Protein AF-A0A227J2Z5-F1 (afdb_monomer_lite)

Organism: Vibrio parahaemolyticus (NCBI:txid670)

Foldseek 3Di:
DDPLLVLLLVCQVLVVLQPCQQVVLVVCCVVVVHDPVVSCVSNVSNVVRPVVVVVSVVVLVVDDDPVSVVSSNVSNVVNVVVVVVVVVPDDPPPPD

Secondary structure (DSSP, 8-state):
--TTHHHHHHHHHHHHHHHHHHHHHHHHHHHTT--GGGGHHHHHHHHSHHHHHHHHHHHHTT---HHHHHHHHHHHHHHHHHHHHHHHHSPP----

Structure (mmCIF, N/CA/C/O backbone):
data_AF-A0A227J2Z5-F1
#
_entry.id   AF-A0A227J2Z5-F1
#
loop_
_atom_site.group_PDB
_atom_site.id
_atom_site.type_symbol
_atom_site.label_atom_id
_atom_site.label_alt_id
_atom_site.label_comp_id
_atom_site.label_asym_id
_atom_site.label_entity_id
_atom_site.label_seq_id
_atom_site.pdbx_PDB_ins_code
_atom_site.Cartn_x
_atom_site.Cartn_y
_atom_site.Cartn_z
_atom_site.occupancy
_atom_site.B_iso_or_equiv
_atom_site.auth_seq_id
_atom_site.auth_comp_id
_atom_site.auth_asym_id
_atom_site.auth_atom_id
_atom_site.pdbx_PDB_model_num
ATOM 1 N N . HIS A 1 1 ? -21.338 2.542 4.306 1.00 66.06 1 HIS A N 1
ATOM 2 C CA . HIS A 1 1 ? -20.536 3.705 3.878 1.00 66.06 1 HIS A CA 1
ATOM 3 C C . HIS A 1 1 ? -19.774 4.252 5.080 1.00 66.06 1 HIS A C 1
ATOM 5 O O . HIS A 1 1 ? -20.230 5.197 5.706 1.00 66.06 1 HIS A O 1
ATOM 11 N N . ASN A 1 2 ? -18.662 3.614 5.454 1.00 89.44 2 ASN A N 1
ATOM 12 C CA . ASN A 1 2 ? -17.785 4.098 6.524 1.00 89.44 2 ASN A CA 1
ATOM 13 C C . ASN A 1 2 ? -16.476 4.573 5.859 1.00 89.44 2 ASN A C 1
ATOM 15 O O . ASN A 1 2 ? -15.878 3.781 5.125 1.00 89.44 2 ASN A O 1
ATOM 19 N N . PRO A 1 3 ? -16.052 5.838 6.049 1.00 94.00 3 PRO A N 1
ATOM 20 C CA . PRO A 1 3 ? -14.870 6.394 5.387 1.00 94.00 3 PRO A CA 1
ATOM 21 C C . PRO A 1 3 ? -13.573 5.662 5.750 1.00 94.00 3 PRO A C 1
ATOM 23 O O . PRO A 1 3 ? -12.640 5.654 4.950 1.00 94.00 3 PRO A O 1
ATOM 26 N N . LEU A 1 4 ? -13.523 4.988 6.902 1.00 96.06 4 LEU A N 1
ATOM 27 C CA . LEU A 1 4 ? -12.358 4.210 7.318 1.00 96.06 4 LEU A CA 1
ATOM 28 C C . LEU A 1 4 ? -12.075 3.027 6.388 1.00 96.06 4 LEU A C 1
ATOM 30 O O . LEU A 1 4 ? -10.933 2.591 6.303 1.00 96.06 4 LEU A O 1
ATOM 34 N N . ALA A 1 5 ? -13.060 2.573 5.605 1.00 95.56 5 ALA A N 1
ATOM 35 C CA . ALA A 1 5 ? -12.838 1.573 4.563 1.00 95.56 5 ALA A CA 1
ATOM 36 C C . ALA A 1 5 ? -11.721 1.981 3.581 1.00 95.56 5 ALA A C 1
ATOM 38 O O . ALA A 1 5 ? -11.045 1.107 3.037 1.00 95.56 5 ALA A O 1
ATOM 39 N N . LEU A 1 6 ? -11.471 3.284 3.392 1.00 94.75 6 LEU A N 1
ATOM 40 C CA . LEU A 1 6 ? -10.361 3.780 2.577 1.00 94.75 6 LEU A CA 1
ATOM 41 C C . LEU A 1 6 ? -9.003 3.231 3.043 1.00 94.75 6 LEU A C 1
ATOM 43 O O . LEU A 1 6 ? -8.173 2.879 2.209 1.00 94.75 6 LEU A O 1
ATOM 47 N N . PHE A 1 7 ? -8.787 3.090 4.354 1.00 95.19 7 PHE A N 1
ATOM 48 C CA . PHE A 1 7 ? -7.524 2.574 4.886 1.00 95.19 7 PHE A CA 1
ATOM 49 C C . PHE A 1 7 ? -7.272 1.116 4.495 1.00 95.19 7 PHE A C 1
ATOM 51 O O . PHE A 1 7 ? -6.123 0.731 4.309 1.00 95.19 7 PHE A O 1
ATOM 58 N N . GLY A 1 8 ? -8.329 0.325 4.283 1.00 94.56 8 GLY A N 1
ATOM 59 C CA . GLY A 1 8 ? -8.189 -1.033 3.761 1.00 94.56 8 GLY A CA 1
ATOM 60 C C . GLY A 1 8 ? -7.643 -1.054 2.332 1.00 94.56 8 GLY A C 1
ATOM 61 O O . GLY A 1 8 ? -6.799 -1.882 2.014 1.00 94.56 8 GLY A O 1
ATOM 62 N N . MET A 1 9 ? -8.060 -0.107 1.486 1.00 92.62 9 MET A N 1
ATOM 63 C CA . MET A 1 9 ? -7.511 0.056 0.135 1.00 92.62 9 MET A CA 1
ATOM 64 C C . MET A 1 9 ? -6.050 0.509 0.172 1.00 92.62 9 MET A C 1
ATOM 66 O O . MET A 1 9 ? -5.220 -0.072 -0.524 1.00 92.62 9 MET A O 1
ATOM 70 N N . VAL A 1 10 ? -5.739 1.514 1.000 1.00 90.69 10 VAL A N 1
ATOM 71 C CA . VAL A 1 10 ? -4.369 2.024 1.176 1.00 90.69 10 VAL A CA 1
ATOM 72 C C . VAL A 1 10 ? -3.439 0.896 1.617 1.00 90.69 10 VAL A C 1
ATOM 74 O O . VAL A 1 10 ? -2.397 0.709 1.004 1.00 90.69 10 VAL A O 1
ATOM 77 N N . TRP A 1 11 ? -3.851 0.065 2.581 1.00 90.00 11 TRP A N 1
ATOM 78 C CA . TRP A 1 11 ? -3.058 -1.090 3.011 1.00 90.00 11 TRP A CA 1
ATOM 79 C C . TRP A 1 11 ? -2.673 -2.026 1.858 1.00 90.00 11 TRP A C 1
ATOM 81 O O . TRP A 1 11 ? -1.534 -2.479 1.792 1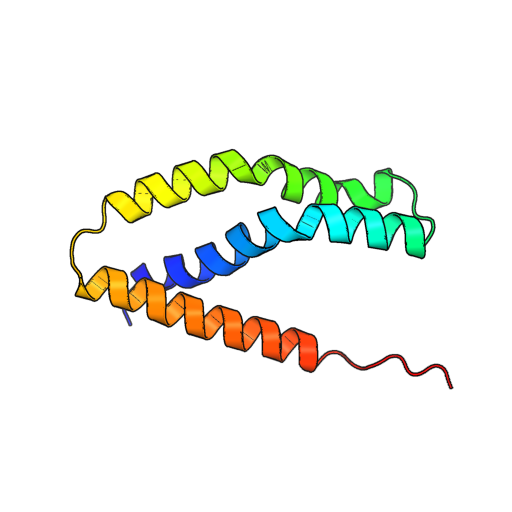.00 90.00 11 TRP A O 1
ATOM 91 N N . VAL A 1 12 ? -3.597 -2.316 0.937 1.00 87.19 12 VAL A N 1
ATOM 92 C CA . VAL A 1 12 ? -3.304 -3.201 -0.201 1.00 87.19 12 VAL A CA 1
ATOM 93 C C . VAL A 1 12 ? -2.317 -2.556 -1.170 1.00 87.19 12 VAL A C 1
ATOM 95 O O . VAL A 1 12 ? -1.409 -3.239 -1.641 1.00 87.19 12 VAL A O 1
ATOM 98 N N . LEU A 1 13 ? -2.477 -1.266 -1.465 1.00 80.50 13 LEU A N 1
ATOM 99 C CA . LEU A 1 13 ? -1.621 -0.555 -2.418 1.00 80.50 13 LEU A CA 1
ATOM 100 C C . LEU A 1 13 ? -0.204 -0.351 -1.875 1.00 80.50 13 LEU A C 1
ATOM 102 O O . LEU A 1 13 ? 0.759 -0.668 -2.569 1.00 80.50 13 LEU A O 1
ATOM 106 N N . GLU A 1 14 ? -0.086 0.095 -0.627 1.00 79.56 14 GLU A N 1
ATOM 107 C CA . GLU A 1 14 ? 1.203 0.319 0.032 1.00 79.56 14 GLU A CA 1
ATOM 108 C C . GLU A 1 14 ? 1.868 -1.030 0.358 1.00 79.56 14 GLU A C 1
ATOM 110 O O . GLU A 1 14 ? 2.961 -1.325 -0.113 1.00 79.56 14 GLU A O 1
ATOM 115 N N . GLY A 1 15 ? 1.170 -1.933 1.062 1.00 70.50 15 GLY A N 1
ATOM 116 C CA . GLY A 1 15 ? 1.728 -3.205 1.541 1.00 70.50 15 GLY A CA 1
ATOM 117 C C . GLY A 1 15 ? 2.169 -4.172 0.436 1.00 70.50 15 GLY A C 1
ATOM 118 O O . GLY A 1 15 ? 3.154 -4.895 0.602 1.00 70.50 15 GLY A O 1
ATOM 119 N N . THR A 1 16 ? 1.479 -4.181 -0.711 1.00 67.62 16 THR A N 1
ATOM 120 C CA . THR A 1 16 ? 1.882 -5.013 -1.862 1.00 67.62 16 THR A CA 1
ATOM 121 C C . THR A 1 16 ? 3.082 -4.410 -2.603 1.00 67.62 16 THR A C 1
ATOM 123 O O . THR A 1 16 ? 3.931 -5.159 -3.095 1.00 67.62 16 THR A O 1
ATOM 126 N N . SER A 1 17 ? 3.183 -3.076 -2.651 1.00 62.59 17 SER A N 1
ATOM 127 C CA . SER A 1 17 ? 4.293 -2.366 -3.302 1.00 62.59 17 SER A CA 1
ATOM 128 C C . SER A 1 17 ? 5.615 -2.586 -2.563 1.00 62.59 17 SER A C 1
ATOM 130 O O . SER A 1 17 ? 6.605 -2.938 -3.211 1.00 62.59 17 SER A O 1
ATOM 132 N N . VAL A 1 18 ? 5.595 -2.568 -1.223 1.00 63.72 18 VAL A N 1
ATOM 133 C CA . VAL A 1 18 ? 6.801 -2.748 -0.391 1.00 63.72 18 VAL A CA 1
ATOM 134 C C . VAL A 1 18 ? 7.417 -4.141 -0.550 1.00 63.72 18 VAL A C 1
ATOM 136 O O . VAL A 1 18 ? 8.633 -4.299 -0.638 1.00 63.72 18 VAL A O 1
ATOM 139 N N . GLY A 1 19 ? 6.578 -5.184 -0.551 1.00 65.50 19 GLY A N 1
ATOM 140 C CA . GLY A 1 19 ? 7.054 -6.569 -0.476 1.00 65.50 19 GLY A CA 1
ATOM 141 C C . GLY A 1 19 ? 7.516 -7.150 -1.814 1.00 65.50 19 GLY A C 1
ATOM 142 O O . GLY A 1 19 ? 8.382 -8.026 -1.841 1.00 65.50 19 GLY A O 1
ATOM 143 N N . ILE A 1 20 ? 6.922 -6.693 -2.922 1.00 71.88 20 ILE A N 1
ATOM 144 C CA . ILE A 1 20 ? 7.059 -7.336 -4.241 1.00 71.88 20 ILE A CA 1
ATOM 145 C C . ILE A 1 20 ? 7.518 -6.344 -5.325 1.00 71.88 20 ILE A C 1
ATOM 147 O O . ILE A 1 20 ? 8.129 -6.763 -6.311 1.00 71.88 20 ILE A O 1
ATOM 151 N N . GLY A 1 21 ? 7.292 -5.036 -5.144 1.00 75.44 21 GLY A N 1
ATOM 152 C CA . GLY A 1 21 ? 7.531 -4.011 -6.166 1.00 75.44 21 GLY A CA 1
ATOM 153 C C . GLY A 1 21 ? 8.979 -3.948 -6.650 1.00 75.44 21 GLY A C 1
ATOM 154 O O . GLY A 1 21 ? 9.217 -3.998 -7.857 1.00 75.44 21 GLY A O 1
ATOM 155 N N . GLY A 1 22 ? 9.946 -3.939 -5.725 1.00 76.38 22 GLY A N 1
ATOM 156 C CA . GLY A 1 22 ? 11.373 -3.913 -6.069 1.00 76.38 22 GLY A CA 1
ATOM 157 C C . GLY A 1 22 ? 11.814 -5.140 -6.876 1.00 76.38 22 GLY A C 1
ATOM 158 O O . GLY A 1 22 ? 12.411 -5.008 -7.943 1.00 76.38 22 GLY A O 1
ATOM 159 N N . GLN A 1 23 ? 11.421 -6.340 -6.435 1.00 80.06 23 GLN A N 1
ATOM 160 C CA . GLN A 1 23 ? 11.733 -7.594 -7.138 1.00 80.06 23 GLN A CA 1
ATOM 161 C C . GLN A 1 23 ? 11.085 -7.648 -8.531 1.00 80.06 23 GLN A C 1
ATOM 163 O O . GLN A 1 23 ? 11.689 -8.136 -9.489 1.00 80.06 23 GLN A O 1
ATOM 168 N N . MET A 1 24 ? 9.857 -7.132 -8.676 1.00 82.44 24 MET A N 1
ATOM 169 C CA . MET A 1 24 ? 9.203 -7.010 -9.982 1.00 82.44 24 MET A CA 1
ATOM 170 C C . MET A 1 24 ? 9.923 -6.012 -10.888 1.00 82.44 24 MET A C 1
ATOM 172 O O . MET A 1 24 ? 10.116 -6.321 -12.062 1.00 82.44 24 MET A O 1
ATOM 176 N N . ALA A 1 25 ? 10.349 -4.859 -10.367 1.00 84.12 25 ALA A N 1
ATOM 177 C CA . ALA A 1 25 ? 11.084 -3.858 -11.137 1.00 84.12 25 ALA A CA 1
ATOM 178 C C . ALA A 1 25 ? 12.399 -4.430 -11.692 1.00 84.12 25 ALA A C 1
ATOM 180 O O . ALA A 1 25 ? 12.644 -4.338 -12.896 1.00 84.12 25 ALA A O 1
ATOM 181 N N . GLU A 1 26 ? 13.189 -5.114 -10.858 1.00 85.69 26 GLU A N 1
ATOM 182 C CA . GLU A 1 26 ? 14.423 -5.795 -11.282 1.00 85.69 26 GLU A CA 1
ATOM 183 C C . GLU A 1 26 ? 14.152 -6.884 -12.332 1.00 85.69 26 GLU A C 1
ATOM 185 O O . GLU A 1 26 ? 14.865 -7.008 -13.338 1.00 85.69 26 GLU A O 1
ATOM 190 N N . LYS A 1 27 ? 13.086 -7.671 -12.141 1.00 88.88 27 LYS A N 1
ATOM 191 C CA . LYS A 1 27 ? 12.718 -8.737 -13.079 1.00 88.88 27 LYS A CA 1
ATOM 192 C C . LYS A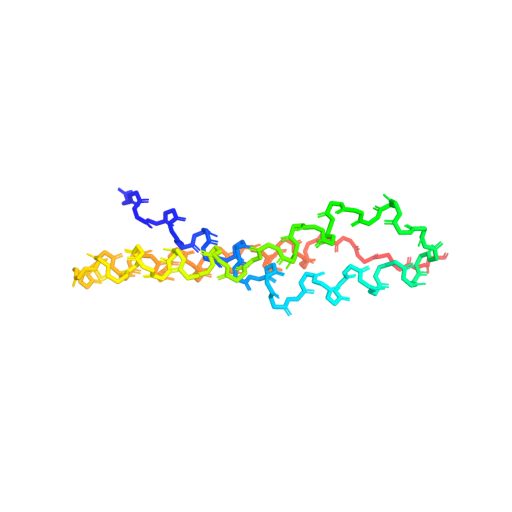 1 27 ? 12.235 -8.188 -14.421 1.00 88.88 27 LYS A C 1
ATOM 194 O O . LYS A 1 27 ? 12.589 -8.744 -15.460 1.00 88.88 27 LYS A O 1
ATOM 199 N N . ILE A 1 28 ? 11.467 -7.100 -14.425 1.00 89.25 28 ILE A N 1
ATOM 200 C CA . ILE A 1 28 ? 11.029 -6.412 -15.649 1.00 89.25 28 ILE A CA 1
ATOM 201 C C . ILE A 1 28 ? 12.238 -5.825 -16.374 1.00 89.25 28 ILE A C 1
ATOM 203 O O . ILE A 1 28 ? 12.399 -6.051 -17.574 1.00 89.25 28 ILE A O 1
ATOM 207 N N . GLN A 1 29 ? 13.110 -5.127 -15.643 1.00 91.19 29 GLN A N 1
ATOM 208 C CA . GLN A 1 29 ? 14.309 -4.510 -16.197 1.00 91.19 29 GLN A CA 1
ATOM 209 C C . GLN A 1 29 ? 15.204 -5.537 -16.893 1.00 91.19 29 GLN A C 1
ATOM 211 O O . GLN A 1 29 ? 15.605 -5.325 -18.037 1.00 91.19 29 GLN A O 1
ATOM 216 N N . SER A 1 30 ? 15.489 -6.655 -16.220 1.00 91.38 30 SER A N 1
ATOM 217 C CA . SER A 1 30 ? 16.340 -7.721 -16.759 1.00 91.38 30 SER A CA 1
ATOM 218 C C . SER A 1 30 ? 15.682 -8.462 -17.925 1.00 91.38 30 SER A C 1
ATOM 220 O O . SER A 1 30 ? 16.320 -8.646 -18.959 1.00 91.38 30 SER A O 1
ATOM 222 N N . THR A 1 31 ? 14.399 -8.826 -17.811 1.00 93.50 31 THR A N 1
ATOM 223 C CA . THR A 1 31 ? 13.676 -9.566 -18.865 1.00 93.50 31 THR A CA 1
ATOM 224 C C . THR A 1 31 ? 13.568 -8.759 -20.159 1.00 93.50 31 THR A C 1
ATOM 226 O O . THR A 1 31 ? 13.685 -9.316 -21.247 1.00 93.50 31 THR A O 1
ATOM 229 N N . LEU A 1 32 ? 13.360 -7.445 -20.050 1.00 93.75 32 LEU A N 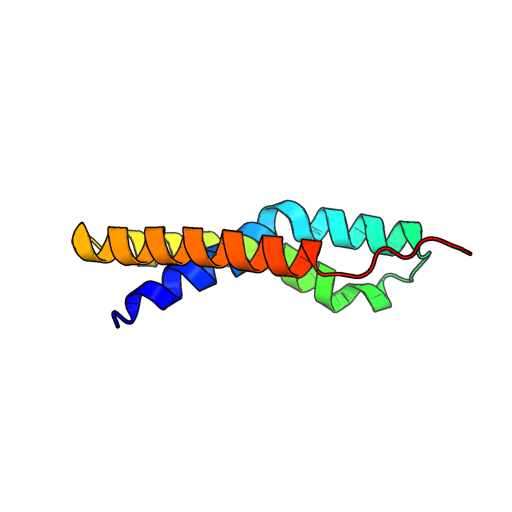1
ATOM 230 C CA . LEU A 1 32 ? 13.195 -6.554 -21.201 1.00 93.75 32 LEU A CA 1
ATOM 231 C C . LEU A 1 32 ? 14.486 -5.814 -21.589 1.00 93.75 32 LEU A C 1
ATOM 233 O O . LEU A 1 32 ? 14.464 -5.016 -22.522 1.00 93.75 32 LEU A O 1
ATOM 237 N N . SER A 1 33 ? 15.603 -6.071 -20.896 1.00 93.06 33 SER A N 1
ATOM 238 C CA . SER A 1 33 ? 16.895 -5.397 -21.108 1.00 93.06 33 SER A CA 1
ATOM 239 C C . SER A 1 33 ? 16.787 -3.863 -21.118 1.00 93.06 33 SER A C 1
ATOM 241 O O . SER A 1 33 ? 17.346 -3.184 -21.981 1.00 93.06 33 SER A O 1
ATOM 243 N N . LEU A 1 34 ? 16.038 -3.307 -20.162 1.00 94.00 34 LEU A N 1
ATOM 2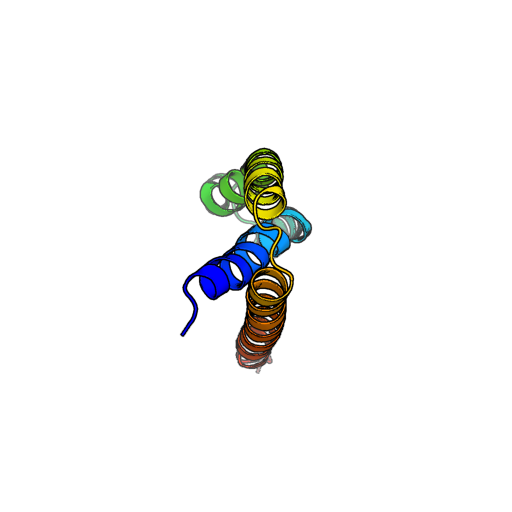44 C CA . LEU A 1 34 ? 15.769 -1.870 -20.090 1.00 94.00 34 LEU A CA 1
ATOM 245 C C . LEU A 1 34 ? 16.879 -1.115 -19.338 1.00 94.00 34 LEU A C 1
ATOM 247 O O . LEU A 1 34 ? 17.401 -1.604 -18.330 1.00 94.00 34 LEU A O 1
ATOM 251 N N . PRO A 1 35 ? 17.221 0.113 -19.766 1.00 91.88 35 PRO A N 1
ATOM 252 C CA . PRO A 1 35 ? 18.174 0.940 -19.038 1.00 91.88 35 PRO A CA 1
ATOM 253 C C . PRO A 1 35 ? 17.602 1.373 -17.673 1.00 91.88 35 PRO A C 1
ATOM 255 O O . PRO A 1 35 ? 16.383 1.508 -17.536 1.00 91.88 35 PRO A O 1
ATOM 258 N N . PRO A 1 36 ? 18.450 1.675 -16.670 1.00 86.00 36 PRO A N 1
ATOM 259 C CA . PRO A 1 36 ? 17.999 2.120 -15.345 1.00 86.00 36 PRO A CA 1
ATOM 260 C C . PRO A 1 36 ? 17.045 3.323 -15.373 1.00 86.00 36 PRO A C 1
ATOM 262 O O . PRO A 1 36 ? 16.101 3.383 -14.590 1.00 86.00 36 PRO A O 1
ATOM 265 N N . SER A 1 37 ? 17.235 4.247 -16.320 1.00 89.75 37 SER A N 1
ATOM 266 C CA . SER A 1 37 ? 16.376 5.426 -16.497 1.00 89.75 37 SER A CA 1
ATOM 267 C C . SER A 1 37 ? 14.920 5.087 -16.833 1.00 89.75 37 SER A C 1
ATOM 269 O O . SER A 1 37 ? 14.022 5.862 -16.502 1.00 89.75 37 SER A O 1
ATOM 271 N N . ALA A 1 38 ? 14.657 3.925 -17.438 1.00 90.62 38 ALA A N 1
ATOM 272 C CA . ALA A 1 38 ? 13.299 3.468 -17.724 1.00 90.62 38 ALA A CA 1
ATOM 273 C C . ALA A 1 38 ? 12.561 2.992 -16.460 1.00 90.62 38 ALA A C 1
ATOM 275 O O . ALA A 1 38 ? 11.334 2.956 -16.449 1.00 90.62 38 ALA A O 1
ATOM 276 N N . MET A 1 39 ? 13.293 2.645 -15.396 1.00 87.25 39 MET A N 1
ATOM 277 C CA . MET A 1 39 ? 12.745 2.051 -14.171 1.00 87.25 39 MET A CA 1
ATOM 278 C C . MET A 1 39 ? 12.617 3.050 -13.017 1.00 87.25 39 MET A C 1
ATOM 280 O O . MET A 1 39 ? 12.135 2.686 -11.948 1.00 87.25 39 MET A O 1
ATOM 284 N N . THR A 1 40 ? 13.024 4.308 -13.216 1.00 82.81 40 THR A N 1
ATOM 285 C CA . THR A 1 40 ? 13.177 5.304 -12.143 1.00 82.81 40 THR A CA 1
ATOM 286 C C . THR A 1 40 ? 11.929 5.461 -11.270 1.00 82.81 40 THR A C 1
ATOM 288 O O . THR A 1 40 ? 12.070 5.534 -10.059 1.00 82.81 40 THR A O 1
ATOM 291 N N . TYR A 1 41 ? 10.723 5.455 -11.859 1.00 82.12 41 TYR A N 1
ATOM 292 C CA . TYR A 1 41 ? 9.454 5.532 -11.116 1.00 82.12 41 TYR A CA 1
ATOM 293 C C . TYR A 1 41 ? 9.177 4.274 -10.280 1.00 82.12 41 TYR A C 1
ATOM 295 O O . TYR A 1 41 ? 8.874 4.374 -9.098 1.00 82.12 41 TYR A O 1
ATOM 303 N N . LEU A 1 42 ? 9.314 3.089 -10.881 1.00 77.25 42 LEU A N 1
ATOM 304 C CA . LEU A 1 42 ? 9.091 1.806 -10.206 1.00 77.25 42 LEU A CA 1
ATOM 305 C C . LEU A 1 42 ? 10.064 1.611 -9.038 1.00 77.25 42 LEU A C 1
ATOM 307 O O . LEU A 1 42 ? 9.656 1.210 -7.952 1.00 77.25 42 LEU A O 1
ATOM 311 N N . ILE A 1 43 ? 11.338 1.941 -9.253 1.00 74.50 43 ILE A N 1
ATOM 312 C CA . ILE A 1 43 ? 12.385 1.801 -8.240 1.00 74.50 43 ILE A CA 1
ATOM 313 C C . ILE A 1 43 ? 12.193 2.832 -7.128 1.00 74.50 43 ILE A C 1
ATOM 315 O O . ILE A 1 43 ? 12.133 2.446 -5.964 1.00 74.50 43 ILE A O 1
ATOM 319 N N . SER A 1 44 ? 12.057 4.124 -7.450 1.00 72.38 44 SER A N 1
ATOM 320 C CA . SER A 1 44 ? 11.948 5.165 -6.419 1.00 72.38 44 SER A CA 1
ATOM 321 C C . SER A 1 44 ? 10.696 5.011 -5.562 1.00 72.38 44 SER A C 1
ATOM 323 O O . SER A 1 44 ? 10.762 5.242 -4.358 1.00 72.38 44 SER A O 1
ATOM 325 N N . HIS A 1 45 ? 9.584 4.576 -6.159 1.00 73.25 45 HIS A N 1
ATOM 326 C CA . HIS A 1 45 ? 8.347 4.357 -5.425 1.00 73.25 45 HIS A CA 1
ATOM 327 C C . HIS A 1 45 ? 8.454 3.142 -4.498 1.00 73.25 45 HIS A C 1
ATOM 329 O O . HIS A 1 45 ? 8.094 3.255 -3.338 1.00 73.25 45 HIS A O 1
ATOM 335 N N . SER A 1 46 ? 9.063 2.038 -4.955 1.00 64.19 46 SER A N 1
ATOM 336 C CA . SER A 1 46 ? 9.246 0.829 -4.129 1.00 64.19 46 SER A CA 1
ATOM 337 C C . SER A 1 46 ? 10.237 0.987 -2.964 1.00 64.19 46 SER A C 1
ATOM 339 O O . SER A 1 46 ? 10.181 0.236 -1.994 1.00 64.19 46 SER A O 1
ATOM 341 N N . VAL A 1 47 ? 11.173 1.942 -3.051 1.00 60.56 47 VAL A N 1
ATOM 342 C CA . VAL A 1 47 ? 12.231 2.150 -2.042 1.00 60.56 47 VAL A CA 1
ATOM 343 C C . VAL A 1 47 ? 11.799 3.123 -0.933 1.00 60.56 47 VAL A C 1
ATOM 345 O O . VAL A 1 47 ? 12.381 3.102 0.150 1.00 60.56 47 VAL A O 1
ATOM 348 N N . LEU A 1 48 ? 10.754 3.934 -1.146 1.00 56.56 48 LEU A N 1
ATOM 349 C CA . LEU A 1 48 ? 10.249 4.900 -0.153 1.00 56.56 48 LEU A CA 1
ATOM 350 C C . LEU A 1 48 ? 9.383 4.271 0.962 1.00 56.56 48 LEU A C 1
ATOM 352 O O . LEU A 1 48 ? 8.974 4.950 1.900 1.00 56.56 48 LEU A O 1
ATOM 356 N N . ASP A 1 49 ? 9.108 2.976 0.874 1.00 64.06 49 ASP A N 1
ATOM 357 C CA . ASP A 1 49 ? 7.913 2.357 1.445 1.00 64.06 49 ASP A CA 1
ATOM 358 C C . ASP A 1 49 ? 7.970 1.990 2.949 1.00 64.06 49 ASP A C 1
ATOM 360 O O . ASP A 1 49 ? 6.932 1.745 3.568 1.00 64.06 49 ASP A O 1
ATOM 364 N N . GLN A 1 50 ? 9.146 1.974 3.593 1.00 70.81 50 GLN A N 1
ATOM 365 C CA . GLN A 1 50 ? 9.230 1.630 5.027 1.00 70.81 50 GLN A CA 1
ATOM 366 C C . GLN A 1 50 ? 8.669 2.726 5.940 1.00 70.81 50 GLN A C 1
ATOM 368 O O . GLN A 1 50 ? 7.956 2.422 6.900 1.00 70.81 50 GLN A O 1
ATOM 373 N N . ASP A 1 51 ? 8.943 3.993 5.629 1.00 79.62 51 ASP A N 1
ATOM 374 C CA . ASP A 1 51 ? 8.429 5.126 6.405 1.00 79.62 51 ASP A CA 1
ATOM 375 C C . ASP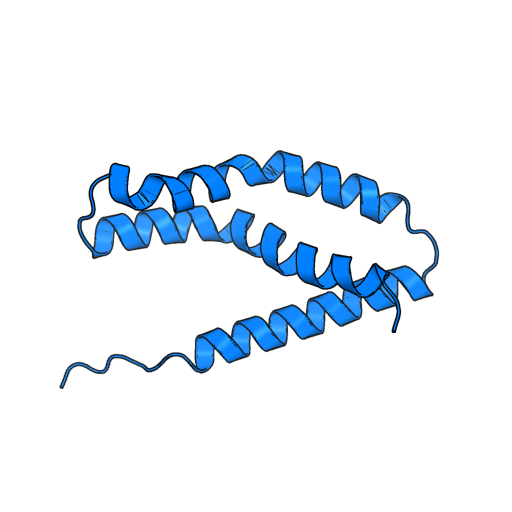 A 1 51 ? 6.908 5.265 6.225 1.00 79.62 51 ASP A C 1
ATOM 377 O O . ASP A 1 51 ? 6.187 5.571 7.179 1.00 79.62 51 ASP A O 1
ATOM 381 N N . HIS A 1 52 ? 6.398 4.956 5.025 1.00 79.94 52 HIS A N 1
ATOM 382 C CA . HIS A 1 52 ? 4.962 4.915 4.742 1.00 79.94 52 HIS A CA 1
ATOM 383 C C . HIS A 1 52 ? 4.243 3.840 5.567 1.00 79.94 52 HIS A C 1
ATOM 385 O O . HIS A 1 52 ? 3.188 4.126 6.142 1.00 79.94 52 HIS A O 1
ATOM 391 N N . LEU A 1 53 ? 4.829 2.644 5.710 1.00 82.12 53 LEU A N 1
ATOM 392 C CA . LEU A 1 53 ? 4.271 1.589 6.563 1.00 82.12 53 LEU A CA 1
ATOM 393 C C . LEU A 1 53 ? 4.265 1.972 8.046 1.00 82.12 53 LEU A C 1
ATOM 395 O O . LEU A 1 53 ? 3.243 1.788 8.707 1.00 82.12 53 LEU A O 1
ATOM 399 N N . GLN A 1 54 ? 5.356 2.543 8.562 1.00 87.62 54 GLN A N 1
ATOM 400 C CA . GLN A 1 54 ? 5.421 2.994 9.959 1.00 87.62 54 GLN A CA 1
ATOM 401 C C . GLN A 1 54 ? 4.400 4.104 10.238 1.00 87.62 54 GLN A C 1
ATOM 403 O O . GLN A 1 54 ? 3.708 4.096 11.261 1.00 87.62 54 GLN A O 1
ATOM 408 N N . PHE A 1 55 ? 4.256 5.051 9.307 1.00 88.25 55 PHE A N 1
ATOM 409 C CA . PHE A 1 55 ? 3.243 6.093 9.412 1.00 88.25 55 PHE A CA 1
ATOM 410 C C . PHE A 1 55 ? 1.826 5.506 9.380 1.00 88.25 55 PHE A C 1
ATOM 412 O O . PHE A 1 55 ? 1.005 5.859 10.233 1.00 88.25 55 PHE A O 1
ATOM 419 N N . PHE A 1 56 ? 1.547 4.580 8.458 1.00 90.50 56 PHE A N 1
ATOM 420 C CA . PHE A 1 56 ? 0.256 3.901 8.367 1.00 90.50 56 PHE A CA 1
ATOM 421 C C . PHE A 1 56 ? -0.074 3.138 9.656 1.00 90.50 56 PHE A C 1
ATOM 423 O O . PHE A 1 56 ? -1.161 3.311 10.210 1.00 90.50 56 PHE A O 1
ATOM 430 N N . GLU A 1 57 ? 0.879 2.372 10.190 1.00 91.94 57 GLU A N 1
ATOM 431 C CA . GLU A 1 57 ? 0.742 1.674 11.471 1.00 91.94 57 GLU A CA 1
ATOM 432 C C . GLU A 1 57 ? 0.397 2.655 12.602 1.00 91.94 57 GLU A C 1
ATOM 434 O O . GLU A 1 57 ? -0.559 2.440 13.352 1.00 91.94 57 GLU A O 1
ATOM 439 N N . SER A 1 58 ? 1.102 3.789 12.680 1.00 94.88 58 SER A N 1
ATOM 440 C CA . SER A 1 58 ? 0.844 4.815 13.696 1.00 94.88 58 SER A CA 1
ATOM 441 C C . SER A 1 58 ? -0.577 5.395 13.627 1.00 94.88 58 SER A C 1
ATOM 443 O O . SER A 1 58 ? -1.130 5.800 14.654 1.00 94.88 58 SER A O 1
ATOM 445 N N . LEU A 1 59 ? -1.183 5.443 12.434 1.00 94.25 59 LEU A N 1
ATOM 446 C CA . LEU A 1 59 ? -2.574 5.852 12.249 1.00 94.25 59 LEU A CA 1
ATOM 447 C C . LEU A 1 59 ? -3.535 4.740 12.671 1.00 94.25 59 LEU A C 1
ATOM 449 O O . LEU A 1 59 ? -4.497 5.020 13.387 1.00 94.25 59 LEU A O 1
ATOM 453 N N . MET A 1 60 ? -3.267 3.492 12.278 1.00 95.62 60 MET A N 1
ATOM 454 C CA . MET A 1 60 ? -4.121 2.346 12.614 1.00 95.62 60 MET A CA 1
ATOM 455 C C . MET A 1 60 ? -4.163 2.092 14.121 1.00 95.62 60 MET A C 1
ATOM 457 O O . MET A 1 60 ? -5.235 1.843 14.669 1.00 95.62 60 MET A O 1
ATOM 461 N N . ASN A 1 61 ? -3.039 2.284 14.815 1.00 96.56 61 ASN A N 1
ATOM 462 C CA . ASN A 1 61 ? -2.945 2.151 16.271 1.00 96.56 61 ASN A CA 1
ATOM 463 C C . ASN A 1 61 ? -3.827 3.154 17.041 1.00 96.56 61 ASN A C 1
ATOM 465 O O . ASN A 1 61 ? -4.113 2.945 18.219 1.00 96.56 61 ASN A O 1
ATOM 469 N N . LYS A 1 62 ? -4.293 4.233 16.396 1.00 97.06 62 LYS A N 1
ATOM 470 C CA . LYS A 1 62 ? -5.232 5.198 16.999 1.00 97.06 62 LYS A CA 1
ATOM 471 C C . LYS A 1 62 ? -6.693 4.752 16.889 1.00 97.06 62 LYS A C 1
ATOM 473 O O . LYS A 1 62 ? -7.555 5.338 17.543 1.00 97.06 62 LYS A O 1
ATOM 478 N N . ILE A 1 63 ? -6.989 3.739 16.076 1.00 96.56 63 ILE A N 1
ATOM 479 C CA . ILE A 1 63 ? -8.342 3.226 15.854 1.00 96.56 63 ILE A CA 1
ATOM 480 C C . ILE A 1 63 ? -8.590 2.099 16.854 1.00 96.56 63 ILE A C 1
ATOM 482 O O . ILE A 1 63 ? -8.109 0.985 16.682 1.00 96.56 63 ILE A O 1
ATOM 486 N N . THR A 1 64 ? -9.335 2.390 17.918 1.00 96.88 64 THR A N 1
ATOM 487 C CA . THR A 1 64 ? -9.557 1.450 19.034 1.00 96.88 64 THR A CA 1
ATOM 488 C C . THR A 1 64 ? -10.923 0.772 19.006 1.00 96.88 64 THR A C 1
ATOM 490 O O . THR A 1 64 ? -11.126 -0.247 19.664 1.00 96.88 64 THR A O 1
ATOM 493 N N . LYS A 1 65 ? -11.875 1.319 18.246 1.00 97.88 65 LYS A N 1
ATOM 494 C CA . LYS A 1 65 ? -13.199 0.722 18.080 1.00 97.88 65 LYS A CA 1
ATOM 495 C C . LYS A 1 65 ? -13.110 -0.507 17.181 1.00 97.88 65 LYS A C 1
ATOM 497 O O . LYS A 1 65 ? -12.712 -0.407 16.023 1.00 97.88 65 LYS A O 1
ATOM 502 N N . VAL A 1 66 ? -13.542 -1.652 17.703 1.00 97.19 66 VAL A N 1
ATOM 503 C CA . VAL A 1 66 ? -13.487 -2.944 16.997 1.00 97.19 66 VAL A CA 1
ATOM 504 C C . VAL A 1 66 ? -14.299 -2.920 15.699 1.00 97.19 66 VAL A C 1
ATOM 506 O O . VAL A 1 66 ? -13.861 -3.446 14.684 1.00 97.19 66 VAL A O 1
ATOM 509 N N . GLU A 1 67 ? -15.458 -2.263 15.701 1.00 97.00 67 GLU A N 1
ATOM 510 C CA . GLU A 1 67 ? -16.302 -2.101 14.509 1.00 97.00 67 GLU A CA 1
ATOM 511 C C . GLU A 1 67 ? -15.595 -1.340 13.375 1.00 97.00 67 GLU A C 1
ATOM 513 O O . GLU A 1 67 ? -15.684 -1.728 12.212 1.00 97.00 67 GLU A O 1
ATOM 518 N N . ASP A 1 68 ? -14.825 -0.307 13.716 1.00 97.19 68 ASP A N 1
ATOM 519 C CA . ASP A 1 68 ? -14.064 0.493 12.758 1.00 97.19 68 ASP A CA 1
ATOM 520 C C . ASP A 1 68 ? -12.850 -0.274 12.220 1.00 97.19 68 ASP A C 1
ATOM 522 O O . ASP A 1 68 ? -12.581 -0.254 11.017 1.00 97.19 68 ASP A O 1
ATOM 526 N N . GLN A 1 69 ? -12.156 -1.017 13.087 1.00 97.31 69 GLN A N 1
ATOM 527 C CA . GLN A 1 69 ? -11.092 -1.936 12.670 1.00 97.31 69 GLN A CA 1
ATOM 528 C C . GLN A 1 69 ? -11.627 -2.996 11.699 1.00 97.31 69 GLN A C 1
ATOM 530 O O . GLN A 1 69 ? -11.007 -3.269 10.670 1.00 97.31 69 GLN A O 1
ATOM 535 N N . GLN A 1 70 ? -12.803 -3.560 11.987 1.00 98.06 70 GLN A N 1
ATOM 536 C CA . GLN A 1 70 ? -13.416 -4.583 11.145 1.00 98.06 70 GLN A CA 1
ATOM 537 C C . GLN A 1 70 ? -13.745 -4.045 9.746 1.00 98.06 70 GLN A C 1
ATOM 539 O O . GLN A 1 70 ? -13.454 -4.710 8.753 1.00 98.06 70 GLN A O 1
ATOM 544 N N . VAL A 1 71 ? -14.253 -2.812 9.649 1.00 97.69 71 VAL A N 1
ATOM 545 C CA . VAL A 1 71 ? -14.496 -2.141 8.360 1.00 97.69 71 VAL A CA 1
ATOM 546 C C . VAL A 1 71 ? -13.218 -2.032 7.522 1.00 97.69 71 VAL A C 1
ATOM 548 O O . VAL A 1 71 ? -13.252 -2.259 6.310 1.00 97.69 71 VAL A O 1
ATOM 551 N N . ILE A 1 72 ? -12.090 -1.689 8.149 1.00 97.19 72 ILE A N 1
ATOM 552 C CA . ILE A 1 72 ? -10.792 -1.570 7.469 1.00 97.19 72 ILE A CA 1
ATOM 553 C C . ILE A 1 72 ? -10.341 -2.937 6.949 1.00 97.19 72 ILE A C 1
ATOM 555 O O . ILE A 1 72 ? -9.964 -3.062 5.783 1.00 97.19 72 ILE A O 1
ATOM 559 N N . ILE A 1 73 ? -10.435 -3.968 7.794 1.00 96.56 73 ILE A N 1
ATOM 560 C CA . ILE A 1 73 ? -10.054 -5.345 7.457 1.00 96.56 73 ILE A CA 1
ATOM 561 C C . ILE A 1 73 ? -10.904 -5.885 6.302 1.00 96.56 73 ILE A C 1
ATOM 563 O O . ILE A 1 73 ? -10.368 -6.479 5.363 1.00 96.56 73 ILE A O 1
ATOM 567 N N . ASP A 1 74 ? -12.219 -5.682 6.344 1.00 97.56 74 ASP A N 1
ATOM 568 C CA . ASP A 1 74 ? -13.127 -6.176 5.307 1.00 97.56 74 ASP A CA 1
ATOM 569 C C . ASP A 1 74 ? -12.898 -5.463 3.973 1.00 97.56 74 ASP A C 1
ATOM 571 O O . ASP A 1 74 ? -12.876 -6.106 2.919 1.00 97.56 74 ASP A O 1
ATOM 575 N N . SER A 1 75 ? -12.633 -4.155 4.018 1.00 96.75 75 SER A N 1
ATOM 576 C CA . SER A 1 75 ? -12.224 -3.396 2.838 1.00 96.75 75 SER A CA 1
ATOM 577 C C . SER A 1 75 ? -10.909 -3.922 2.253 1.00 96.75 75 SER A C 1
ATOM 579 O O . SER A 1 75 ? -10.844 -4.201 1.056 1.00 96.75 75 SER A O 1
ATOM 581 N N . ALA A 1 76 ? -9.888 -4.167 3.082 1.00 95.44 76 ALA A N 1
ATOM 582 C CA . ALA A 1 76 ? -8.615 -4.723 2.619 1.00 95.44 76 ALA A CA 1
ATOM 583 C C . ALA A 1 76 ? -8.796 -6.085 1.930 1.00 95.44 76 ALA A C 1
ATOM 585 O O . ALA A 1 76 ? -8.279 -6.300 0.833 1.00 95.44 76 ALA A O 1
ATOM 586 N N . LYS A 1 77 ? -9.586 -6.994 2.520 1.00 96.19 77 LYS A N 1
ATOM 587 C CA . LYS A 1 77 ? -9.907 -8.300 1.913 1.00 96.19 77 LYS A CA 1
ATOM 588 C C . LYS A 1 77 ? -10.584 -8.148 0.551 1.00 96.19 77 LYS A C 1
ATOM 590 O O . LYS A 1 77 ? -10.224 -8.853 -0.393 1.00 96.19 77 LYS A O 1
ATOM 595 N N . MET A 1 78 ? -11.544 -7.229 0.442 1.00 96.06 78 MET A N 1
ATOM 596 C CA . MET A 1 78 ? -12.231 -6.946 -0.818 1.00 96.06 78 MET A CA 1
ATOM 597 C C . MET A 1 78 ? -11.257 -6.418 -1.873 1.00 96.06 78 MET A C 1
ATOM 599 O O . MET A 1 78 ? -11.248 -6.916 -2.998 1.00 96.06 78 MET A O 1
ATOM 603 N N . VAL A 1 79 ? -10.404 -5.459 -1.512 1.00 94.56 79 VAL A N 1
ATOM 604 C CA . VAL A 1 79 ? -9.443 -4.859 -2.443 1.00 94.56 79 VAL A CA 1
ATOM 605 C C . VAL A 1 79 ? -8.384 -5.875 -2.879 1.00 94.56 79 VAL A C 1
ATOM 607 O O . VAL A 1 79 ? -8.094 -5.945 -4.070 1.00 94.56 79 VAL A O 1
ATOM 610 N N . PHE A 1 80 ? -7.890 -6.745 -1.990 1.00 92.19 80 PHE A N 1
ATOM 611 C CA . PHE A 1 80 ? -7.019 -7.863 -2.383 1.00 92.19 80 PHE A CA 1
ATOM 612 C C . PHE A 1 80 ? -7.696 -8.793 -3.398 1.00 92.19 80 PHE A C 1
ATOM 614 O O . PHE A 1 80 ? -7.082 -9.182 -4.396 1.00 92.19 80 PHE A O 1
ATOM 621 N N . ALA A 1 81 ? -8.968 -9.137 -3.176 1.00 94.38 81 ALA A N 1
ATOM 622 C CA . ALA A 1 81 ? -9.719 -9.981 -4.099 1.00 94.38 81 ALA A CA 1
ATOM 623 C C . ALA A 1 81 ? -9.893 -9.309 -5.471 1.00 94.38 81 ALA A C 1
ATOM 625 O O . ALA A 1 81 ? -9.640 -9.952 -6.493 1.00 94.38 81 ALA A O 1
ATOM 626 N N . LEU A 1 82 ? -10.267 -8.024 -5.492 1.00 94.19 82 LEU A N 1
ATOM 627 C CA . LEU A 1 82 ? -10.423 -7.225 -6.711 1.00 94.19 82 LEU A CA 1
ATOM 628 C C . LEU A 1 82 ? -9.099 -7.063 -7.466 1.00 94.19 82 LEU A C 1
ATOM 630 O O . LEU A 1 82 ? -9.062 -7.259 -8.678 1.00 94.19 82 LEU A O 1
ATOM 634 N N . TYR A 1 83 ? -8.002 -6.786 -6.762 1.00 90.31 83 TYR A N 1
ATOM 635 C CA . TYR A 1 83 ? -6.674 -6.672 -7.364 1.00 90.31 83 TYR A CA 1
ATOM 636 C C . TYR A 1 83 ? -6.239 -7.994 -8.009 1.00 90.31 83 TYR A C 1
ATOM 638 O O . TYR A 1 83 ? -5.813 -8.029 -9.163 1.00 90.31 83 TYR A O 1
ATOM 646 N N . GLY A 1 84 ? -6.452 -9.116 -7.314 1.00 89.06 84 GLY A N 1
ATOM 647 C CA . GLY A 1 84 ? -6.211 -10.441 -7.880 1.00 89.06 84 GLY A CA 1
ATOM 648 C C . GLY A 1 84 ? -7.109 -10.760 -9.081 1.00 89.06 84 GLY A C 1
ATOM 649 O O . GLY A 1 84 ? -6.661 -11.415 -10.020 1.00 89.06 84 GLY A O 1
ATOM 650 N N . GLN A 1 85 ? -8.372 -10.317 -9.075 1.00 93.94 85 GLN A N 1
ATOM 651 C CA . GLN A 1 85 ? -9.275 -10.472 -10.223 1.00 93.94 85 GLN A CA 1
ATOM 652 C C . GLN A 1 85 ? -8.797 -9.654 -11.424 1.00 93.94 85 GLN A C 1
ATOM 654 O O . GLN A 1 85 ? -8.772 -10.189 -12.529 1.00 93.94 85 GLN A O 1
ATOM 659 N N . MET A 1 86 ? -8.356 -8.412 -11.203 1.00 92.44 86 MET A N 1
ATOM 660 C CA . MET A 1 86 ? -7.769 -7.566 -12.242 1.00 92.44 86 MET A CA 1
ATOM 661 C C . MET A 1 86 ? -6.562 -8.256 -12.890 1.00 92.44 86 MET A C 1
ATOM 663 O O . MET A 1 86 ? -6.549 -8.420 -14.108 1.00 92.44 86 MET A O 1
ATOM 667 N N . LEU A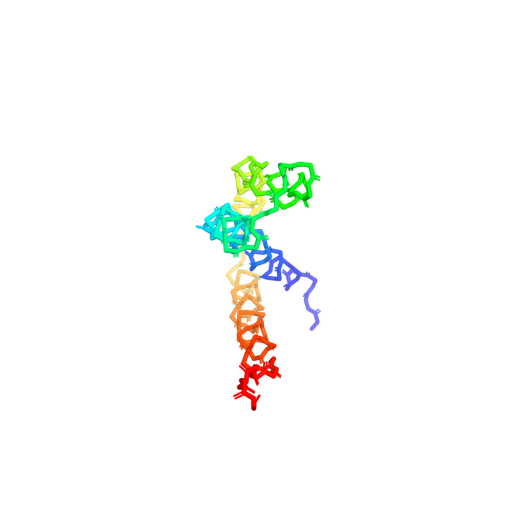 1 87 ? -5.620 -8.780 -12.098 1.00 87.94 87 LEU A N 1
ATOM 668 C CA . LEU A 1 87 ? -4.460 -9.504 -12.634 1.00 87.94 87 LEU A CA 1
ATOM 669 C C . LEU A 1 87 ? -4.855 -10.760 -13.424 1.00 87.94 87 LEU A C 1
ATOM 671 O O . LEU A 1 87 ? -4.311 -11.008 -14.495 1.00 87.94 87 LEU A O 1
ATOM 675 N N . ARG A 1 88 ? -5.829 -11.538 -12.933 1.00 90.69 88 ARG A N 1
ATOM 676 C CA . ARG A 1 88 ? -6.356 -12.715 -13.652 1.00 90.69 88 ARG A CA 1
ATOM 677 C C . ARG A 1 88 ? -7.103 -12.356 -14.936 1.00 90.69 88 ARG A C 1
ATOM 679 O O . ARG A 1 88 ? -7.220 -13.209 -15.808 1.00 90.69 88 ARG A O 1
ATOM 686 N N . SER A 1 89 ? -7.630 -11.137 -15.033 1.00 93.62 89 SER A N 1
ATOM 687 C CA . SER A 1 89 ? -8.322 -10.647 -16.228 1.00 93.62 89 SER A CA 1
ATOM 688 C C . SER A 1 89 ? -7.369 -10.186 -17.332 1.00 93.62 89 SER A C 1
ATOM 690 O O . SER A 1 89 ? -7.815 -9.978 -18.461 1.00 93.62 89 SER A O 1
ATOM 692 N N . LEU A 1 90 ? -6.072 -10.035 -17.032 1.00 89.25 90 LEU A N 1
ATOM 693 C CA . LEU A 1 90 ? -5.084 -9.674 -18.041 1.00 89.25 90 LEU A CA 1
ATOM 694 C C . LEU A 1 90 ? -4.996 -10.788 -19.097 1.00 89.25 90 LEU A C 1
ATOM 696 O O . LEU A 1 90 ? -4.925 -11.968 -18.742 1.00 89.25 90 LEU A O 1
ATOM 700 N N . PRO A 1 91 ? -4.995 -10.439 -20.394 1.00 86.81 91 PRO A N 1
ATOM 701 C CA . PRO A 1 91 ? -4.879 -11.428 -21.450 1.00 86.81 91 PRO A CA 1
ATOM 702 C C . PRO A 1 91 ? -3.548 -12.168 -21.316 1.00 86.81 91 PRO A C 1
ATOM 704 O O . PRO A 1 91 ? -2.492 -11.558 -21.134 1.00 86.81 91 PRO A O 1
ATOM 707 N N . SER A 1 92 ? -3.590 -13.494 -21.429 1.00 77.31 92 SER A N 1
ATOM 708 C CA . SER A 1 92 ? -2.364 -14.260 -21.606 1.00 77.31 92 SER A CA 1
ATOM 709 C C . SER A 1 92 ? -1.849 -13.987 -23.014 1.00 77.31 92 SER A C 1
ATOM 711 O O . SER A 1 92 ? -2.532 -14.249 -24.003 1.00 77.31 92 SER A O 1
ATOM 713 N N . PHE A 1 93 ? -0.640 -13.438 -23.118 1.00 66.06 93 PHE A N 1
ATOM 714 C CA . PHE A 1 93 ? 0.080 -13.428 -24.384 1.00 66.06 93 PHE A CA 1
ATOM 715 C C . PHE A 1 93 ? 0.553 -14.857 -24.658 1.00 66.06 93 PHE A C 1
ATOM 717 O O . PHE A 1 93 ? 1.679 -15.231 -24.344 1.00 66.06 93 PHE A O 1
ATOM 724 N N . SER A 1 94 ? -0.336 -15.691 -25.193 1.00 57.38 94 SER A N 1
ATOM 725 C CA . SER A 1 94 ? 0.077 -16.889 -25.910 1.00 57.38 94 SER A CA 1
ATOM 726 C C . SER A 1 94 ? 0.643 -16.430 -27.247 1.00 57.38 94 SER A C 1
ATOM 728 O O . SER A 1 94 ? -0.100 -15.916 -28.085 1.00 57.38 94 SER A O 1
ATOM 730 N N . THR A 1 95 ? 1.956 -16.566 -27.417 1.00 50.66 95 THR A N 1
ATOM 731 C CA . THR A 1 95 ? 2.626 -16.430 -28.710 1.00 50.66 95 THR A CA 1
ATOM 732 C C . THR A 1 95 ? 1.922 -17.366 -29.693 1.00 50.66 95 THR A C 1
ATOM 734 O O . THR A 1 95 ? 1.960 -18.582 -29.503 1.00 50.66 95 THR A O 1
ATOM 737 N N . GLN A 1 96 ? 1.212 -16.802 -30.672 1.00 39.16 96 GLN A N 1
ATOM 738 C CA . GLN A 1 96 ? 0.877 -17.525 -31.899 1.00 39.16 96 GLN A CA 1
ATOM 739 C C . GLN A 1 96 ? 2.081 -17.495 -32.833 1.00 39.16 96 GLN A C 1
ATOM 741 O O . GLN A 1 96 ? 2.781 -16.455 -32.835 1.00 39.16 96 GLN A O 1
#

pLDDT: mean 85.43, std 12.48, range [39.16, 98.06]

Sequence (96 aa):
HNPLALFGMVWVLEGTSVGIGGQMAEKIQSTLSLPPSAMTYLISHSVLDQDHLQFFESLMNKITKVEDQQVIIDSAKMVFALYGQMLRSLPSFSTQ

Radius of gyration: 16.72 Å; chains: 1; bounding box: 39×24×51 Å

InterPro domains:
  IPR016084 Haem oxygenase-like, multi-helical [G3DSA:1.20.910.10] (1-93)
  IPR016084 Haem oxygenase-like, multi-helical [SSF48613] (2-92)